Protein AF-A0A9D6FX18-F1 (afdb_monomer)

Solvent-accessible surface area (backbone atoms only — not comparable to full-atom values): 3099 Å² total; per-residue (Å²): 111,67,83,76,40,69,72,79,45,65,68,89,82,33,60,59,69,56,55,53,50,50,54,68,69,48,99,63,60,65,74,49,42,50,25,29,74,40,50,33,49,44,31,72,75,71,68,44,86,131

Mean predicted aligned error: 3.46 Å

Radius of gyration: 11.23 Å; Cα contacts (8 Å, |Δi|>4): 41; chains: 1; bounding box: 28×16×31 Å

Sequence (50 aa):
GPGRILMGSDFPLIAQSRQLQEVRSLDLPEEFKERISGGNAERLLFGGSA

Foldseek 3Di:
DLLVAEDDQPPPVGDLVVVLVVLVPDPDPVVSSVNHNPQSVCCVPPVGDD

Structure (mmCIF, N/CA/C/O backbone):
data_AF-A0A9D6FX18-F1
#
_entry.id   AF-A0A9D6FX18-F1
#
loop_
_atom_site.group_PDB
_atom_site.id
_atom_site.type_symbol
_atom_site.label_atom_id
_atom_site.label_alt_id
_atom_site.label_comp_id
_atom_site.label_asym_id
_atom_site.label_entity_id
_atom_site.label_seq_id
_atom_site.pdbx_PDB_ins_code
_atom_site.Cartn_x
_atom_site.Cartn_y
_atom_site.Cartn_z
_atom_site.occupancy
_atom_site.B_iso_or_equiv
_atom_site.auth_seq_id
_atom_site.auth_comp_id
_atom_site.auth_asym_id
_atom_site.auth_atom_id
_atom_site.pdbx_PDB_model_num
ATOM 1 N N . GLY A 1 1 ? -1.457 -11.348 9.608 1.00 79.75 1 GLY A N 1
ATOM 2 C CA . GLY A 1 1 ? -1.803 -10.141 10.385 1.00 79.75 1 GLY A CA 1
ATOM 3 C C . GLY A 1 1 ? -1.489 -8.907 9.562 1.00 79.75 1 GLY A C 1
ATOM 4 O O . GLY A 1 1 ? -0.616 -9.009 8.704 1.00 79.75 1 GLY A O 1
ATOM 5 N N . PRO A 1 2 ? -2.156 -7.769 9.811 1.00 82.38 2 PRO A N 1
ATOM 6 C CA . PRO A 1 2 ? -2.089 -6.565 8.972 1.00 82.38 2 PRO A CA 1
ATOM 7 C C . PRO A 1 2 ? -0.661 -6.059 8.741 1.00 82.38 2 PRO A C 1
ATOM 9 O O . PRO A 1 2 ? -0.369 -5.552 7.672 1.00 82.38 2 PRO A O 1
ATOM 12 N N . GLY A 1 3 ? 0.263 -6.291 9.680 1.00 90.25 3 GLY A N 1
ATOM 13 C CA . GLY A 1 3 ? 1.684 -5.943 9.548 1.00 90.25 3 GLY A CA 1
ATOM 14 C C . GLY A 1 3 ? 2.539 -6.797 8.611 1.00 90.25 3 GLY A C 1
ATOM 15 O O . GLY A 1 3 ? 3.749 -6.612 8.578 1.00 90.25 3 GLY A O 1
ATOM 16 N N . ARG A 1 4 ? 1.956 -7.784 7.929 1.00 93.88 4 ARG A N 1
ATOM 17 C CA . ARG A 1 4 ? 2.668 -8.687 7.006 1.00 93.88 4 ARG A CA 1
ATOM 18 C C . ARG A 1 4 ? 2.091 -8.650 5.589 1.00 93.88 4 ARG A C 1
ATOM 20 O O . ARG A 1 4 ? 2.386 -9.536 4.798 1.00 93.88 4 ARG A O 1
ATOM 27 N N . ILE A 1 5 ? 1.233 -7.672 5.300 1.00 95.19 5 ILE A N 1
ATOM 28 C CA . ILE A 1 5 ?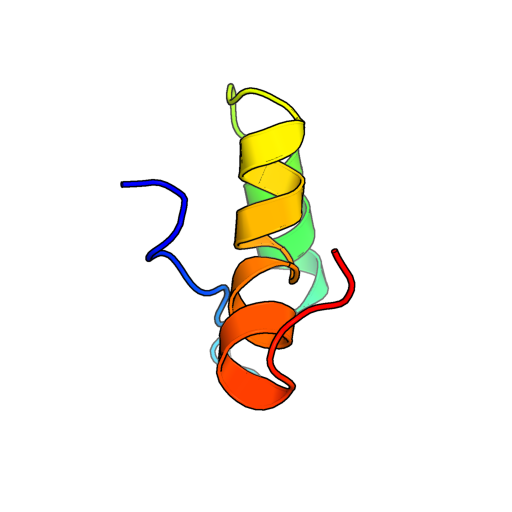 0.599 -7.492 3.992 1.00 95.19 5 ILE A CA 1
ATOM 29 C C . ILE A 1 5 ? 1.305 -6.334 3.288 1.00 95.19 5 ILE A C 1
ATOM 31 O O . ILE A 1 5 ? 1.424 -5.253 3.862 1.00 95.19 5 ILE A O 1
ATOM 35 N N . LEU A 1 6 ? 1.769 -6.559 2.062 1.00 94.75 6 LEU A N 1
ATOM 36 C CA . LEU A 1 6 ? 2.358 -5.528 1.211 1.00 94.75 6 LEU A CA 1
ATOM 37 C C . LEU A 1 6 ? 1.439 -5.280 0.022 1.00 94.75 6 LEU A C 1
ATOM 39 O O . LEU A 1 6 ? 0.893 -6.224 -0.548 1.00 94.75 6 LEU A O 1
ATOM 43 N N . MET A 1 7 ? 1.287 -4.016 -0.354 1.00 93.69 7 MET A N 1
ATOM 44 C CA . MET A 1 7 ? 0.588 -3.649 -1.573 1.00 93.69 7 MET A CA 1
ATOM 45 C C . MET A 1 7 ? 1.451 -3.941 -2.807 1.00 93.69 7 MET A C 1
ATOM 47 O O . MET A 1 7 ? 2.620 -3.563 -2.863 1.00 93.69 7 MET A O 1
ATOM 51 N N . GLY A 1 8 ? 0.847 -4.563 -3.819 1.00 93.44 8 GLY A N 1
ATOM 52 C CA . GLY A 1 8 ? 1.423 -4.758 -5.148 1.00 93.44 8 GLY A CA 1
ATOM 53 C C . GLY A 1 8 ? 0.376 -4.445 -6.209 1.00 93.44 8 GLY A C 1
ATOM 54 O O . GLY A 1 8 ? -0.796 -4.765 -6.015 1.00 93.44 8 GLY A O 1
ATOM 55 N N . SER A 1 9 ? 0.791 -3.775 -7.290 1.00 94.62 9 SER A N 1
ATOM 56 C CA . SER A 1 9 ? -0.138 -3.363 -8.347 1.00 94.62 9 SER A CA 1
ATOM 57 C C . SER A 1 9 ? -0.096 -4.195 -9.617 1.00 94.62 9 SER A C 1
ATOM 59 O O . SER A 1 9 ? -0.945 -4.017 -10.471 1.00 94.62 9 SER A O 1
ATOM 61 N N . ASP A 1 10 ? 0.881 -5.080 -9.789 1.00 94.38 10 ASP A N 1
ATOM 62 C CA . ASP A 1 10 ? 1.133 -5.752 -11.071 1.00 94.38 10 ASP A CA 1
ATOM 63 C C . ASP A 1 10 ? 1.261 -4.778 -12.259 1.00 94.38 10 ASP A C 1
ATOM 65 O O . ASP A 1 10 ? 0.958 -5.115 -13.402 1.00 94.38 10 ASP A O 1
ATOM 69 N N . PHE A 1 11 ? 1.714 -3.544 -12.014 1.00 94.00 11 PHE A N 1
ATOM 70 C CA . PHE A 1 11 ? 1.956 -2.568 -13.073 1.00 94.00 11 PHE A CA 1
ATOM 71 C C . PHE A 1 11 ? 2.951 -3.130 -14.115 1.00 94.00 11 PHE A C 1
ATOM 73 O O . PHE A 1 11 ? 3.991 -3.664 -13.721 1.00 94.00 11 PHE A O 1
ATOM 80 N N . PRO A 1 12 ? 2.683 -2.995 -15.434 1.00 95.31 12 PRO A N 1
ATOM 81 C CA . PRO A 1 12 ? 1.655 -2.154 -16.065 1.00 95.31 12 PRO A CA 1
ATOM 82 C C . PRO A 1 12 ? 0.279 -2.807 -16.282 1.00 95.31 12 PRO A C 1
ATOM 84 O O . PRO A 1 12 ? -0.590 -2.178 -16.881 1.00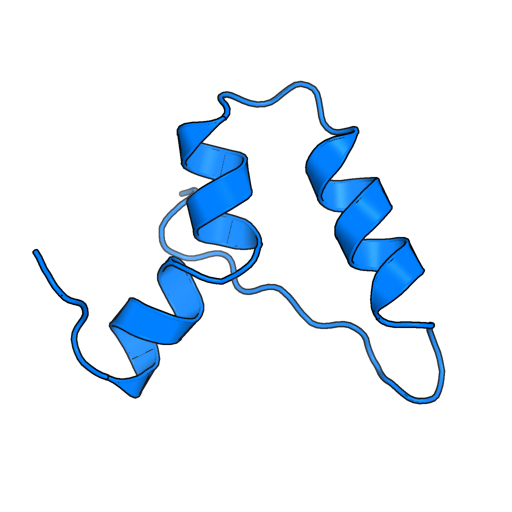 95.31 12 PRO A O 1
ATOM 87 N N . LEU A 1 13 ? 0.056 -4.041 -15.822 1.00 96.75 13 LEU A N 1
ATOM 88 C CA . LEU A 1 13 ? -1.187 -4.786 -16.067 1.00 96.75 13 LEU A CA 1
ATOM 89 C C . LEU A 1 13 ? -2.390 -4.176 -15.337 1.00 96.75 13 LEU A C 1
ATOM 91 O O . LEU A 1 13 ? -3.493 -4.156 -15.884 1.00 96.75 13 LEU A O 1
ATOM 95 N N . ILE A 1 14 ? -2.189 -3.649 -14.124 1.00 94.94 14 ILE A N 1
ATOM 96 C CA . ILE A 1 14 ? -3.211 -2.908 -13.378 1.00 94.94 14 ILE A CA 1
ATOM 97 C C . ILE A 1 14 ? -2.650 -1.534 -12.990 1.00 94.94 14 ILE A C 1
ATOM 99 O O . ILE A 1 14 ? -1.497 -1.380 -12.586 1.00 94.94 14 ILE A O 1
ATOM 103 N N . ALA A 1 15 ? -3.479 -0.500 -13.150 1.00 96.12 15 ALA A N 1
ATOM 104 C CA . ALA A 1 15 ? -3.121 0.856 -12.761 1.00 96.12 15 ALA A CA 1
ATOM 105 C C . ALA A 1 15 ? -2.959 0.957 -11.238 1.00 96.12 15 ALA A C 1
ATOM 107 O O . ALA A 1 15 ? -3.876 0.623 -10.490 1.00 96.12 15 ALA A O 1
ATOM 108 N N . GLN A 1 16 ? -1.837 1.517 -10.786 1.00 95.12 16 GLN A N 1
ATOM 109 C CA . GLN A 1 16 ? -1.528 1.724 -9.364 1.00 95.12 16 GLN A CA 1
ATOM 110 C C . GLN A 1 16 ? -2.663 2.431 -8.600 1.00 95.12 16 GLN A C 1
ATOM 112 O O . GLN A 1 16 ? -2.990 2.063 -7.472 1.00 95.12 16 GLN A O 1
ATOM 117 N N . SER A 1 17 ? -3.308 3.420 -9.232 1.00 95.75 17 SER A N 1
ATOM 118 C CA . SER A 1 17 ? -4.437 4.158 -8.654 1.00 95.75 17 SER A CA 1
ATOM 119 C C . SER A 1 17 ? -5.641 3.269 -8.341 1.00 95.75 17 SER A C 1
ATOM 121 O O . SER A 1 17 ? -6.322 3.514 -7.347 1.00 95.75 17 SER A O 1
ATOM 123 N N . ARG A 1 18 ? -5.883 2.222 -9.139 1.00 95.69 18 ARG A N 1
ATOM 124 C CA . ARG A 1 18 ? -6.998 1.292 -8.942 1.00 95.69 18 ARG A CA 1
ATOM 125 C C . ARG A 1 18 ? -6.828 0.490 -7.657 1.00 95.69 18 ARG A C 1
ATOM 127 O O . ARG A 1 18 ? -7.740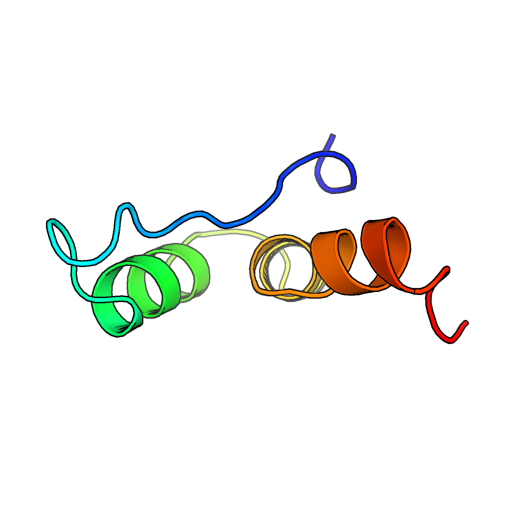 0.509 -6.838 1.00 95.69 18 ARG A O 1
ATOM 134 N N . GLN A 1 19 ? -5.676 -0.154 -7.433 1.00 94.25 19 GLN A N 1
ATOM 135 C CA . GLN A 1 19 ? -5.470 -0.874 -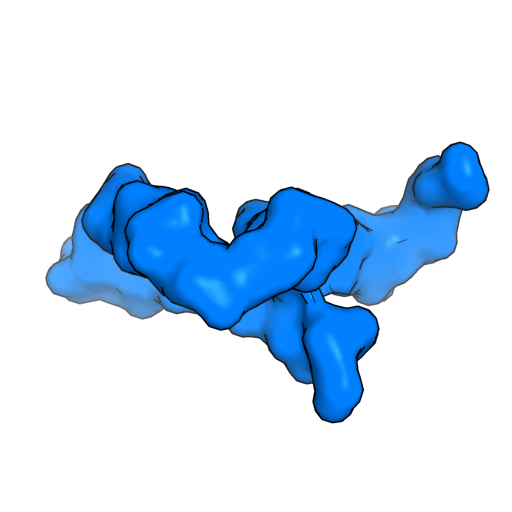6.167 1.00 94.25 19 GLN A CA 1
ATOM 136 C C . GLN A 1 19 ? -5.411 0.074 -4.965 1.00 94.25 19 GLN A C 1
ATOM 138 O O . GLN A 1 19 ? -5.876 -0.294 -3.891 1.00 94.25 19 GLN A O 1
ATOM 143 N N . LEU A 1 20 ? -4.893 1.302 -5.118 1.00 94.75 20 LEU A N 1
ATOM 144 C CA . LEU A 1 20 ? -4.903 2.280 -4.018 1.00 94.75 20 LEU A CA 1
ATOM 145 C C . LEU A 1 20 ? -6.337 2.634 -3.612 1.00 94.75 20 LEU A C 1
ATOM 147 O O . LEU A 1 20 ? -6.647 2.714 -2.425 1.00 94.75 20 LEU A O 1
ATOM 151 N N . GLN A 1 21 ? -7.221 2.838 -4.590 1.00 96.38 21 GLN A N 1
ATOM 152 C CA . GLN A 1 21 ? -8.640 3.079 -4.333 1.00 96.38 21 GLN A CA 1
ATOM 153 C C . GLN A 1 21 ? -9.322 1.861 -3.709 1.00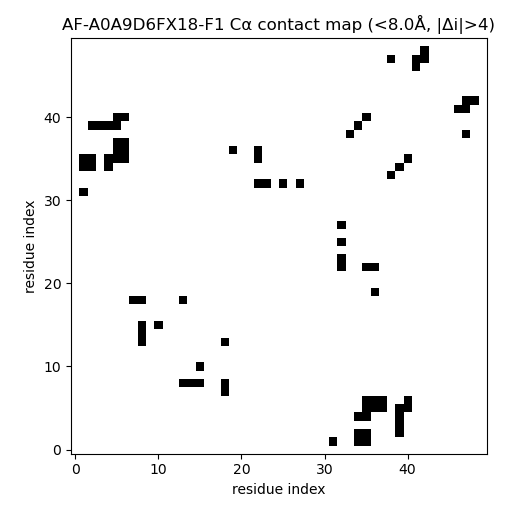 96.38 21 GLN A C 1
ATOM 155 O O . GLN A 1 21 ? -10.106 2.027 -2.778 1.00 96.38 21 GLN A O 1
ATOM 160 N N . GLU A 1 22 ? -8.987 0.655 -4.167 1.00 95.19 22 GLU A N 1
ATOM 161 C CA . GLU A 1 22 ? -9.522 -0.587 -3.613 1.00 95.19 22 GLU A CA 1
ATOM 162 C C . GLU A 1 22 ? -9.186 -0.716 -2.123 1.00 95.19 22 GLU A C 1
ATOM 164 O O . GLU A 1 22 ? -10.102 -0.838 -1.313 1.00 95.19 22 GLU A O 1
ATOM 169 N N . VAL A 1 23 ? -7.915 -0.541 -1.736 1.00 94.62 23 VAL A N 1
ATOM 170 C CA . VAL A 1 23 ? -7.484 -0.556 -0.325 1.00 94.62 23 VAL A CA 1
ATOM 171 C C . VAL A 1 23 ? -8.223 0.498 0.505 1.00 94.62 23 VAL A C 1
ATOM 173 O O . VAL A 1 23 ? -8.680 0.203 1.609 1.00 94.62 23 VAL A O 1
ATOM 176 N N . ARG A 1 24 ? -8.396 1.716 -0.025 1.00 94.62 24 ARG A N 1
ATOM 177 C CA . ARG A 1 24 ? -9.123 2.801 0.661 1.00 94.62 24 ARG A CA 1
ATOM 178 C C . ARG A 1 24 ? -10.601 2.477 0.883 1.00 94.62 24 ARG A C 1
ATOM 180 O O . ARG A 1 24 ? -11.160 2.886 1.901 1.00 94.62 24 ARG A O 1
ATOM 187 N N . SER A 1 25 ? -11.214 1.739 -0.041 1.00 97.38 25 SER A N 1
ATOM 188 C CA . SER A 1 25 ? -12.631 1.363 0.008 1.00 97.38 25 SER A CA 1
ATOM 189 C C . SER A 1 25 ? -12.950 0.195 0.946 1.00 97.38 25 SER A C 1
ATOM 191 O O . SER A 1 25 ? -14.120 -0.026 1.248 1.00 97.38 25 SER A O 1
ATOM 193 N N . LEU A 1 26 ? -11.936 -0.541 1.420 1.00 95.31 26 LEU A N 1
ATOM 194 C CA . LEU A 1 26 ? -12.132 -1.664 2.337 1.00 95.31 26 LEU A CA 1
ATOM 195 C C . LEU A 1 26 ? -12.753 -1.198 3.661 1.00 95.31 26 LEU A C 1
ATOM 197 O O . LEU A 1 26 ? -12.382 -0.155 4.202 1.00 95.31 26 LEU A O 1
ATOM 201 N N . ASP A 1 27 ? -13.643 -2.010 4.226 1.00 97.38 27 ASP A N 1
ATOM 202 C CA . ASP A 1 27 ? -14.171 -1.805 5.578 1.00 97.38 27 ASP A CA 1
ATOM 203 C C . ASP A 1 27 ? -13.161 -2.320 6.618 1.00 97.38 27 ASP A C 1
ATOM 205 O O . ASP A 1 27 ? -13.287 -3.400 7.193 1.00 97.38 27 ASP A O 1
ATOM 209 N N . LEU A 1 28 ? -12.063 -1.577 6.755 1.00 95.81 28 LEU A N 1
ATOM 210 C CA . LEU A 1 28 ? -10.967 -1.849 7.679 1.00 95.81 28 LEU A CA 1
ATOM 211 C C . LEU A 1 28 ? -10.648 -0.596 8.502 1.00 95.81 28 LEU A C 1
ATOM 213 O O . LEU A 1 28 ? -10.864 0.518 8.015 1.00 95.81 28 LEU A O 1
ATOM 217 N N . PRO A 1 29 ? -10.065 -0.752 9.704 1.00 97.06 29 PRO A N 1
ATOM 218 C CA . PRO A 1 29 ? -9.497 0.370 10.442 1.00 97.06 29 PRO A CA 1
ATOM 219 C C . PRO A 1 29 ? -8.499 1.157 9.584 1.00 97.06 29 PRO A C 1
ATOM 221 O O . PRO A 1 29 ? -7.718 0.561 8.837 1.00 97.06 29 PRO A O 1
ATOM 224 N N . GLU A 1 30 ? -8.489 2.483 9.722 1.00 96.31 30 GLU A N 1
ATOM 225 C CA . GLU A 1 30 ? -7.621 3.352 8.915 1.00 96.31 30 GLU A CA 1
ATOM 226 C C . GLU A 1 30 ? -6.135 3.002 9.098 1.00 96.31 30 GLU A C 1
ATOM 228 O O . GLU A 1 30 ? -5.403 2.873 8.119 1.00 96.31 30 GLU A O 1
ATOM 233 N N . GLU A 1 31 ? -5.724 2.666 10.326 1.00 95.62 31 GLU A N 1
ATOM 234 C CA . GLU A 1 31 ? -4.367 2.185 10.623 1.00 95.62 31 GLU A CA 1
ATOM 235 C C . GLU A 1 31 ? -3.968 0.946 9.800 1.00 95.62 31 GLU A C 1
ATOM 237 O O . GLU A 1 31 ? -2.799 0.751 9.470 1.00 95.62 31 GLU A O 1
ATOM 242 N N . PHE A 1 32 ? -4.916 0.078 9.434 1.00 96.75 32 PHE A N 1
ATOM 243 C CA . PHE A 1 32 ? -4.616 -1.095 8.614 1.00 96.75 32 PHE A CA 1
ATOM 244 C C . PHE A 1 32 ? -4.471 -0.698 7.150 1.00 96.75 32 PHE A C 1
ATOM 246 O O . PHE A 1 32 ? -3.588 -1.224 6.470 1.00 96.75 32 PHE A O 1
ATOM 253 N N . LYS A 1 33 ? -5.285 0.247 6.670 1.00 96.38 33 LYS A N 1
ATOM 254 C CA . LYS A 1 33 ? -5.188 0.775 5.305 1.00 96.38 33 LYS A CA 1
ATOM 255 C C . LYS A 1 33 ? -3.867 1.498 5.084 1.00 96.38 33 LYS A C 1
ATOM 257 O O . LYS A 1 33 ? -3.224 1.252 4.065 1.00 96.38 33 LYS A O 1
ATOM 262 N N . GLU A 1 34 ? -3.418 2.311 6.035 1.00 95.31 34 GLU A N 1
ATOM 263 C CA . GLU A 1 34 ? -2.121 3.000 5.985 1.00 95.31 34 GLU A CA 1
ATOM 264 C C . GLU A 1 34 ? -0.955 2.005 5.944 1.00 95.31 34 GLU A C 1
ATOM 266 O O . GLU A 1 34 ? -0.061 2.093 5.093 1.00 95.31 34 GLU A O 1
ATOM 271 N N . ARG A 1 35 ? -1.005 0.983 6.806 1.00 95.56 35 ARG A N 1
ATOM 272 C CA . ARG A 1 35 ? -0.006 -0.092 6.826 1.00 95.56 35 ARG A CA 1
ATOM 273 C C . ARG A 1 35 ? 0.062 -0.846 5.504 1.00 95.56 35 ARG A C 1
ATOM 275 O O . ARG A 1 35 ? 1.162 -1.094 5.015 1.00 95.56 35 ARG A O 1
ATOM 282 N N . ILE A 1 36 ? -1.083 -1.198 4.922 1.00 95.38 36 ILE A N 1
ATOM 283 C CA . ILE A 1 36 ? -1.147 -1.916 3.642 1.00 95.38 36 ILE A CA 1
ATOM 284 C C . ILE A 1 36 ? -0.664 -1.024 2.494 1.00 95.38 36 ILE A C 1
ATOM 286 O O . ILE A 1 36 ? 0.139 -1.478 1.683 1.00 95.38 36 ILE A O 1
ATOM 290 N N . SER A 1 37 ? -1.111 0.234 2.445 1.00 94.94 37 SER A N 1
ATOM 291 C CA . SER A 1 37 ? -0.850 1.161 1.332 1.00 94.94 37 SER A CA 1
ATOM 292 C C . SER A 1 37 ? 0.625 1.528 1.171 1.00 94.94 37 SER A C 1
ATOM 294 O O . SER A 1 37 ? 1.045 1.896 0.078 1.00 94.94 37 SER A O 1
ATOM 296 N N . GLY A 1 38 ? 1.420 1.435 2.238 1.00 94.50 38 GLY A N 1
ATOM 297 C CA . GLY A 1 38 ? 2.850 1.724 2.155 1.00 94.50 38 GLY A CA 1
ATOM 298 C C . GLY A 1 38 ? 3.625 1.525 3.450 1.00 94.50 38 GLY A C 1
ATOM 299 O O . GLY A 1 38 ? 4.795 1.158 3.382 1.00 94.50 38 GLY A O 1
ATOM 300 N N . GLY A 1 39 ? 2.997 1.671 4.623 1.00 95.69 39 GLY A N 1
ATOM 301 C CA . GLY A 1 39 ? 3.721 1.647 5.902 1.00 95.69 39 GLY A CA 1
ATOM 302 C C . GLY A 1 39 ? 4.458 0.331 6.184 1.00 95.69 39 GLY A C 1
ATOM 303 O O . GLY A 1 39 ? 5.570 0.323 6.711 1.00 95.69 39 GLY A O 1
ATOM 304 N N . ASN A 1 40 ? 3.898 -0.812 5.781 1.00 96.38 40 ASN A N 1
ATOM 305 C CA . ASN A 1 40 ? 4.590 -2.095 5.918 1.00 96.38 40 ASN A CA 1
ATOM 306 C C . ASN A 1 40 ? 5.786 -2.211 4.962 1.00 96.38 40 ASN A C 1
ATOM 308 O O . ASN A 1 40 ? 6.802 -2.791 5.342 1.00 96.38 40 ASN A O 1
ATOM 312 N N . ALA A 1 41 ? 5.676 -1.670 3.744 1.00 95.88 41 ALA A N 1
ATOM 313 C CA . ALA A 1 41 ? 6.773 -1.659 2.781 1.00 95.88 41 ALA A CA 1
ATOM 314 C C . ALA A 1 41 ? 7.894 -0.726 3.252 1.00 95.88 41 ALA A C 1
ATOM 316 O O . ALA A 1 41 ? 9.053 -1.122 3.239 1.00 95.88 41 ALA A O 1
ATOM 317 N N . GLU A 1 42 ? 7.550 0.462 3.754 1.00 96.25 42 GLU A N 1
ATOM 318 C CA . GLU A 1 42 ? 8.503 1.397 4.351 1.00 96.25 42 GLU A CA 1
ATOM 319 C C . GLU A 1 42 ? 9.265 0.750 5.511 1.00 96.25 42 GLU A C 1
ATOM 321 O O . GLU A 1 42 ? 10.495 0.743 5.526 1.00 96.25 42 GLU A O 1
ATOM 326 N N . ARG A 1 43 ? 8.550 0.124 6.452 1.00 94.69 43 ARG A N 1
ATOM 327 C CA . ARG A 1 43 ? 9.174 -0.591 7.569 1.00 94.69 43 ARG A CA 1
ATOM 328 C C . ARG A 1 43 ? 10.088 -1.722 7.101 1.00 94.69 43 ARG A C 1
ATOM 330 O O . ARG A 1 43 ? 11.155 -1.914 7.676 1.00 9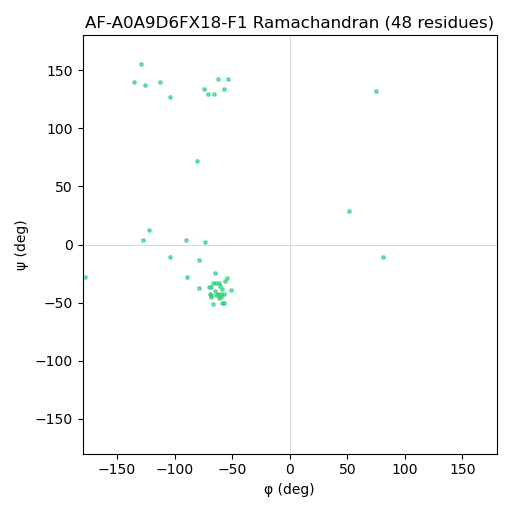4.69 43 ARG A O 1
ATOM 337 N N . LEU A 1 44 ? 9.665 -2.496 6.102 1.00 95.12 44 LEU A N 1
ATOM 338 C CA . LEU A 1 44 ? 10.437 -3.630 5.597 1.00 95.12 44 LEU A CA 1
ATOM 339 C C . LEU A 1 44 ? 11.709 -3.183 4.868 1.00 95.12 44 LEU A C 1
ATOM 341 O O . LEU A 1 44 ? 12.754 -3.804 5.037 1.00 95.12 44 LEU A O 1
ATOM 345 N N . LEU A 1 45 ? 11.609 -2.137 4.050 1.00 95.81 45 LEU A N 1
ATOM 346 C CA . LEU A 1 45 ? 12.681 -1.698 3.158 1.00 95.81 45 LEU A CA 1
ATOM 347 C C . LEU A 1 45 ? 13.629 -0.689 3.816 1.00 95.81 45 LEU A C 1
ATOM 349 O O . LEU A 1 45 ? 14.802 -0.644 3.457 1.00 95.81 45 LEU A O 1
ATOM 353 N N . PHE A 1 46 ? 13.143 0.092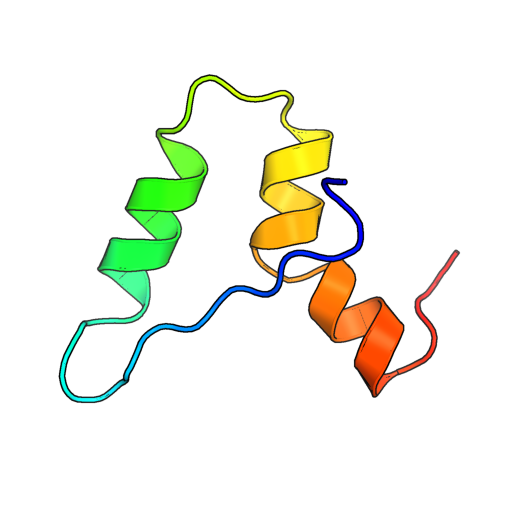 4.783 1.00 94.75 46 PHE A N 1
ATOM 354 C CA . PHE A 1 46 ? 13.885 1.205 5.386 1.00 94.75 46 PHE A CA 1
ATOM 355 C C . PHE A 1 46 ? 13.945 1.150 6.920 1.00 94.75 46 PHE A C 1
ATOM 357 O O . PHE A 1 46 ? 14.472 2.065 7.543 1.00 94.75 46 PHE A O 1
ATOM 364 N N . GLY A 1 47 ? 13.416 0.097 7.553 1.00 85.00 47 GLY A N 1
ATOM 365 C CA . GLY A 1 47 ? 13.439 -0.074 9.012 1.00 85.00 47 GLY A CA 1
ATOM 366 C C . GLY A 1 47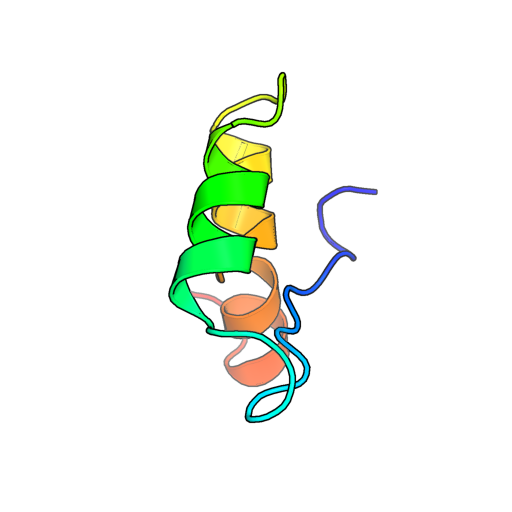 ? 12.351 0.694 9.773 1.00 85.00 47 GLY A C 1
ATOM 367 O O . GLY A 1 47 ? 12.120 0.385 10.939 1.00 85.00 47 GLY A O 1
ATOM 368 N N . GLY A 1 48 ? 11.631 1.599 9.099 1.00 70.88 48 GLY A N 1
ATOM 369 C CA . GLY A 1 48 ? 10.506 2.377 9.624 1.00 70.88 48 GLY A CA 1
ATOM 370 C C . GLY A 1 48 ? 10.928 3.513 10.562 1.00 70.88 48 GLY A C 1
ATOM 371 O O . GLY A 1 48 ? 11.694 3.304 11.501 1.00 70.88 48 GLY A O 1
ATOM 372 N N . SER A 1 49 ? 10.388 4.711 10.3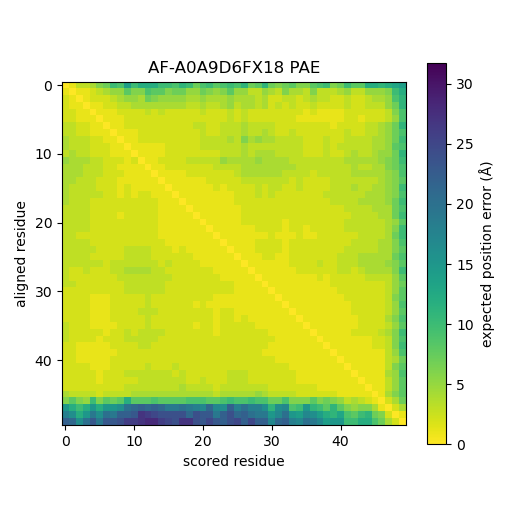36 1.00 63.25 49 SER A N 1
ATOM 373 C CA . SER A 1 49 ? 10.347 5.762 11.360 1.00 63.25 49 SER A CA 1
ATOM 374 C C . SER A 1 49 ? 9.334 5.331 12.425 1.00 63.25 49 SER A C 1
ATOM 376 O O . SER A 1 49 ? 8.237 4.901 12.067 1.00 63.25 49 SER A O 1
ATOM 378 N N . ALA A 1 50 ? 9.727 5.358 13.700 1.00 52.16 50 ALA A N 1
ATOM 379 C CA . ALA A 1 50 ? 8.857 5.029 14.833 1.00 52.16 50 ALA A CA 1
ATOM 380 C C . ALA A 1 50 ? 7.628 5.945 14.923 1.00 52.16 50 ALA A C 1
ATOM 382 O O . ALA A 1 50 ? 7.766 7.139 14.568 1.00 52.16 50 ALA A O 1
#

pLDDT: mean 92.51, std 8.57, range [52.16, 97.38]

Secondary structure (DSSP, 8-state):
-GGG------TTSS-HHHHHHHHHHSSS-HHHHHIIIIIHHHHHHH----